Protein AF-A0A535ZHV5-F1 (afdb_monomer_lite)

Radius of gyration: 15.52 Å; chains: 1; bounding box: 34×21×39 Å

Foldseek 3Di:
DADPVLVVLVVLLVVLVCVLPPPPPVPDPDPPDPVNVVVVNVVSVVSNVVSCPDPSNVVVVVVCVVVVVDDPDD

Secondary structure (DSSP, 8-state):
---HHHHHHHHHHHHHHHHHHS-----SS----HHHHHHHHHHHHHHHHHHHT-HHHHHHHHHHHHTT-S----

Sequence (74 aa):
MPSESVLIRLASIAVHAEELLAPDQPTGKVRVGLTKIKNDRRRTMEDLLVLLADPEVRGYLTEMERLGMLQPNG

pLDDT: mean 78.76, std 13.73, range [40.44, 91.75]

Structure (mmCIF, N/CA/C/O backbone):
data_AF-A0A535ZHV5-F1
#
_entr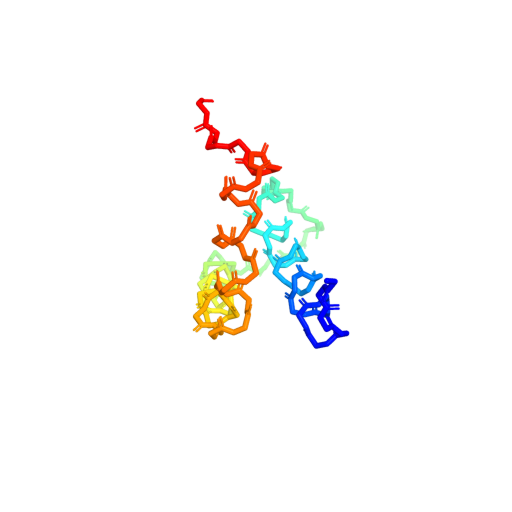y.id   AF-A0A535ZHV5-F1
#
loop_
_atom_site.group_PDB
_atom_site.id
_atom_site.type_symbol
_atom_site.label_atom_id
_atom_site.label_alt_id
_atom_site.label_comp_id
_atom_site.label_asym_id
_atom_site.label_entity_id
_atom_site.label_seq_id
_atom_site.pdbx_PDB_ins_code
_atom_site.Cartn_x
_atom_site.Cartn_y
_atom_site.Cartn_z
_atom_site.occupancy
_atom_site.B_iso_or_equiv
_atom_site.auth_seq_id
_atom_site.auth_comp_id
_atom_site.auth_asym_id
_atom_site.auth_atom_id
_atom_site.pdbx_PDB_model_num
ATOM 1 N N . MET A 1 1 ? 6.083 8.549 -16.218 1.00 73.94 1 MET A N 1
ATOM 2 C CA . MET A 1 1 ? 4.812 8.897 -15.547 1.00 73.94 1 MET A CA 1
ATOM 3 C C . MET A 1 1 ? 4.194 7.598 -15.056 1.00 73.94 1 MET A C 1
ATOM 5 O O . MET A 1 1 ? 4.205 6.659 -15.848 1.00 73.94 1 MET A O 1
ATOM 9 N N . PRO A 1 2 ? 3.766 7.493 -13.784 1.00 84.69 2 PRO A N 1
ATOM 10 C CA . PRO A 1 2 ? 3.127 6.280 -13.272 1.00 84.69 2 PRO A CA 1
ATOM 11 C C . PRO A 1 2 ? 1.820 6.005 -14.020 1.00 84.69 2 PRO A C 1
ATOM 13 O O . PRO A 1 2 ? 1.167 6.934 -14.498 1.00 84.69 2 PRO A O 1
ATOM 16 N N . SER A 1 3 ? 1.445 4.733 -14.122 1.00 90.44 3 SER A N 1
ATOM 17 C CA . SER A 1 3 ? 0.117 4.348 -14.592 1.00 90.44 3 SER A CA 1
ATOM 18 C C . SER A 1 3 ? -0.952 4.730 -13.563 1.00 90.44 3 SER A C 1
ATOM 20 O O . SER A 1 3 ? -0.677 4.886 -12.370 1.00 90.44 3 SER A O 1
ATOM 22 N N . GLU A 1 4 ? -2.200 4.836 -14.016 1.00 91.12 4 GLU A N 1
ATOM 23 C CA . GLU A 1 4 ? -3.353 5.039 -13.134 1.00 91.12 4 GLU A CA 1
ATOM 24 C C . GLU A 1 4 ? -3.481 3.914 -12.090 1.00 91.12 4 GLU A C 1
ATOM 26 O O . GLU A 1 4 ? -3.750 4.184 -10.922 1.00 91.12 4 GLU A O 1
ATOM 31 N N . SER A 1 5 ? -3.189 2.664 -12.472 1.00 88.56 5 SER A N 1
ATOM 32 C CA . SER A 1 5 ? -3.168 1.514 -11.556 1.00 88.56 5 SER A CA 1
ATOM 33 C C . SER A 1 5 ? -2.176 1.700 -10.406 1.00 88.56 5 SER A C 1
ATOM 35 O O . SER A 1 5 ? -2.515 1.430 -9.254 1.00 88.56 5 SER A O 1
ATOM 37 N N . VAL A 1 6 ? -0.969 2.193 -10.697 1.00 88.62 6 VAL A N 1
ATOM 38 C CA . VAL A 1 6 ? 0.059 2.471 -9.686 1.00 88.62 6 VAL A CA 1
ATOM 39 C C . VAL A 1 6 ? -0.392 3.595 -8.757 1.00 88.62 6 VAL A C 1
ATOM 41 O O . VAL A 1 6 ? -0.252 3.468 -7.543 1.00 88.62 6 VAL A O 1
ATOM 44 N N . LEU A 1 7 ? -0.995 4.659 -9.294 1.00 88.12 7 LEU A N 1
ATOM 45 C CA . LEU A 1 7 ? -1.515 5.769 -8.488 1.00 88.12 7 LEU A CA 1
ATOM 46 C C . LEU A 1 7 ? -2.633 5.321 -7.536 1.00 88.12 7 LEU A C 1
ATOM 48 O O . LEU A 1 7 ? -2.613 5.687 -6.363 1.00 88.12 7 LEU A O 1
ATOM 52 N N . ILE A 1 8 ? -3.561 4.484 -8.009 1.00 90.12 8 ILE A N 1
ATOM 53 C CA . ILE A 1 8 ? -4.631 3.915 -7.177 1.00 90.12 8 ILE A CA 1
ATOM 54 C C . ILE A 1 8 ? -4.039 3.052 -6.057 1.00 90.12 8 ILE A C 1
ATOM 56 O O . ILE A 1 8 ? -4.417 3.213 -4.899 1.00 90.12 8 ILE A O 1
ATOM 60 N N . ARG A 1 9 ? -3.073 2.178 -6.366 1.00 88.94 9 ARG A N 1
ATOM 61 C CA . ARG A 1 9 ? -2.424 1.319 -5.360 1.00 88.94 9 ARG A CA 1
ATOM 62 C C . ARG A 1 9 ? -1.660 2.126 -4.313 1.00 88.94 9 ARG A C 1
ATOM 64 O O . ARG A 1 9 ? -1.748 1.809 -3.132 1.00 88.94 9 ARG A O 1
ATOM 71 N N . LEU A 1 10 ? -0.951 3.179 -4.722 1.00 88.00 10 LEU A N 1
ATOM 72 C CA . LEU A 1 10 ? -0.267 4.088 -3.798 1.00 88.00 10 LEU A CA 1
ATOM 73 C C . LEU A 1 10 ? -1.254 4.842 -2.902 1.00 88.00 10 LEU A C 1
ATOM 75 O O . LEU A 1 10 ? -1.001 4.976 -1.707 1.00 88.00 10 LEU A O 1
ATOM 79 N N . ALA A 1 11 ? -2.391 5.284 -3.445 1.00 87.69 11 ALA A N 1
ATOM 80 C CA . ALA A 1 11 ? -3.450 5.898 -2.650 1.00 87.69 11 ALA A CA 1
ATOM 81 C C . ALA A 1 11 ? -4.025 4.910 -1.619 1.00 87.69 11 ALA A C 1
ATOM 83 O O . ALA A 1 11 ? -4.172 5.264 -0.452 1.00 87.69 11 ALA A O 1
ATOM 84 N N . SER A 1 12 ? -4.274 3.655 -2.009 1.00 87.75 12 SER A N 1
ATOM 85 C CA . SER A 1 12 ? -4.702 2.600 -1.078 1.00 87.75 12 SER A CA 1
ATOM 86 C C . SER A 1 12 ? -3.661 2.323 0.013 1.00 87.75 12 SER A C 1
ATOM 88 O O . SER A 1 12 ? -4.022 2.187 1.180 1.00 87.75 12 SER A O 1
ATOM 90 N N . ILE A 1 13 ? -2.370 2.298 -0.336 1.00 87.44 13 ILE A N 1
ATOM 91 C CA . ILE A 1 13 ? -1.272 2.176 0.637 1.00 87.44 13 ILE A CA 1
ATOM 92 C C . ILE A 1 13 ? -1.296 3.343 1.631 1.00 87.44 13 ILE A C 1
ATOM 94 O O . ILE A 1 13 ? -1.178 3.119 2.833 1.00 87.44 13 ILE A O 1
ATOM 98 N N . ALA A 1 14 ? -1.473 4.578 1.157 1.00 86.69 14 ALA A N 1
ATOM 99 C CA . ALA A 1 14 ? -1.505 5.754 2.023 1.00 86.69 14 ALA A CA 1
ATOM 100 C C . ALA A 1 14 ? -2.659 5.691 3.039 1.00 86.69 14 ALA A C 1
ATOM 102 O O . ALA A 1 14 ? -2.434 5.946 4.220 1.00 86.69 14 ALA A O 1
ATOM 103 N N . VAL A 1 15 ? -3.854 5.267 2.607 1.00 86.12 15 VAL A N 1
ATOM 104 C CA . VAL A 1 15 ? -5.027 5.089 3.484 1.00 86.12 15 VAL A CA 1
ATOM 105 C C . VAL A 1 15 ? -4.754 4.055 4.578 1.00 86.12 15 VAL A C 1
ATOM 107 O O . VAL A 1 15 ? -4.951 4.332 5.757 1.00 86.12 15 VAL A O 1
ATOM 110 N N . HIS A 1 16 ? -4.239 2.878 4.218 1.00 83.31 16 HIS A N 1
ATOM 111 C CA . HIS A 1 16 ? -3.943 1.838 5.206 1.00 83.31 16 HIS A CA 1
ATOM 112 C C . HIS A 1 16 ? -2.801 2.219 6.160 1.00 83.31 16 HIS A C 1
ATOM 114 O O . HIS A 1 16 ? -2.813 1.843 7.333 1.00 83.31 16 HIS A O 1
ATO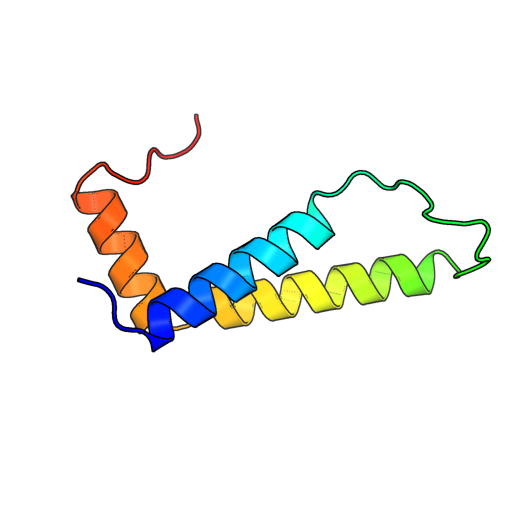M 120 N N . ALA A 1 17 ? -1.806 2.971 5.682 1.00 83.38 17 ALA A N 1
ATOM 121 C CA . ALA A 1 17 ? -0.739 3.493 6.528 1.00 83.38 17 ALA A CA 1
ATOM 122 C C . ALA A 1 17 ? -1.268 4.535 7.525 1.00 83.38 17 ALA A C 1
ATOM 124 O O . ALA A 1 17 ? -0.883 4.502 8.693 1.00 83.38 17 ALA A O 1
ATOM 125 N N . GLU A 1 18 ? -2.174 5.417 7.097 1.00 80.81 18 GLU A N 1
ATOM 126 C CA . GLU A 1 18 ? -2.845 6.380 7.973 1.00 80.81 18 GLU A CA 1
ATOM 127 C C . GLU A 1 18 ? -3.659 5.670 9.062 1.00 80.81 18 GLU A C 1
ATOM 129 O O . GLU A 1 18 ? -3.505 5.991 10.237 1.00 80.81 18 GLU A O 1
ATOM 134 N N . GLU A 1 19 ? -4.437 4.642 8.710 1.00 79.94 19 GLU A N 1
ATOM 135 C CA . GLU A 1 19 ? -5.191 3.822 9.674 1.00 79.94 19 GLU A CA 1
ATOM 136 C C . GLU A 1 19 ? -4.290 3.159 10.731 1.00 79.94 19 GLU A C 1
ATOM 138 O O . GLU A 1 19 ? -4.680 3.020 11.890 1.00 79.94 19 GLU A O 1
ATOM 143 N N . LEU A 1 20 ? -3.078 2.748 10.344 1.00 78.31 20 LEU A N 1
ATOM 144 C CA . LEU A 1 20 ? -2.105 2.103 11.230 1.00 78.31 20 LEU A CA 1
ATOM 145 C C . LEU A 1 20 ? -1.318 3.074 12.114 1.00 78.31 20 LEU A C 1
ATOM 147 O O . LEU A 1 20 ? -0.898 2.689 13.210 1.00 78.31 20 LEU A O 1
ATOM 151 N N . LEU A 1 21 ? -1.048 4.276 11.606 1.00 77.38 21 LEU A N 1
ATOM 152 C CA . LEU A 1 21 ? -0.276 5.321 12.282 1.00 77.38 21 LEU A CA 1
ATOM 153 C C . LEU A 1 21 ? -1.157 6.276 13.085 1.00 77.38 21 LEU A C 1
ATOM 155 O O . LEU A 1 21 ? -0.634 7.001 13.937 1.00 77.38 21 LEU A O 1
ATOM 159 N N . ALA A 1 22 ? -2.467 6.283 12.829 1.00 75.12 22 ALA A N 1
ATOM 160 C CA . ALA A 1 22 ? -3.424 7.015 13.632 1.00 75.12 22 ALA A CA 1
ATOM 161 C C . ALA A 1 22 ? -3.212 6.635 15.107 1.00 75.12 22 ALA A C 1
ATOM 163 O O . ALA A 1 22 ? -3.166 5.444 15.435 1.00 75.12 22 ALA A O 1
ATOM 164 N N . PRO A 1 23 ? -3.038 7.620 16.011 1.00 62.62 23 PRO A N 1
ATOM 165 C CA . PRO A 1 23 ? -2.953 7.324 17.430 1.00 62.62 23 PRO A CA 1
ATOM 166 C C . PRO A 1 23 ? -4.179 6.505 17.828 1.00 62.62 23 PRO A C 1
ATOM 168 O O . PRO A 1 23 ? -5.254 6.732 17.271 1.00 62.62 23 PRO A O 1
ATOM 171 N N . ASP A 1 24 ? -4.017 5.590 18.793 1.00 63.69 24 ASP A N 1
ATOM 172 C CA . ASP A 1 24 ? -5.106 4.837 19.428 1.00 63.69 24 ASP A CA 1
ATOM 173 C C . ASP A 1 24 ? -6.054 5.820 20.152 1.00 63.69 24 ASP A C 1
ATOM 175 O O . ASP A 1 24 ? -6.171 5.839 21.376 1.00 63.69 24 ASP A O 1
ATOM 179 N N . GLN A 1 25 ? -6.711 6.715 19.420 1.00 50.00 25 GLN A N 1
ATOM 180 C CA . GLN A 1 25 ? -7.867 7.430 19.894 1.00 50.00 25 GLN A CA 1
ATOM 181 C C . GLN A 1 25 ? -8.980 6.397 19.882 1.00 50.00 25 GLN A C 1
ATOM 183 O O . GLN A 1 25 ? -9.349 5.912 18.811 1.00 50.00 25 GLN A O 1
ATOM 188 N N . PRO A 1 26 ? -9.538 6.040 21.050 1.00 52.56 26 PRO A N 1
ATOM 189 C CA . PRO A 1 26 ? -10.776 5.298 21.074 1.00 52.56 26 PRO A CA 1
ATOM 190 C C . PRO A 1 26 ? -11.835 6.246 20.510 1.00 52.56 26 PRO A C 1
ATOM 192 O O . PRO A 1 26 ? -12.414 7.064 21.229 1.00 52.56 26 PRO A O 1
ATOM 195 N N . THR A 1 27 ? -12.034 6.197 19.195 1.00 51.22 27 THR A N 1
ATOM 196 C CA . THR A 1 27 ? -13.099 6.899 18.491 1.00 51.22 27 THR A CA 1
ATOM 197 C C . THR A 1 27 ? -14.409 6.265 18.930 1.00 51.22 27 THR A C 1
ATOM 199 O O . THR A 1 27 ? -14.932 5.308 18.368 1.00 51.22 27 THR A O 1
ATOM 202 N N . GLY A 1 28 ? -14.917 6.787 20.040 1.00 45.38 28 GLY A N 1
ATOM 203 C CA . GLY A 1 28 ? -16.146 6.334 20.654 1.00 45.38 28 GLY A CA 1
ATOM 204 C C . GLY A 1 28 ? -15.936 5.218 21.669 1.00 45.38 28 GLY A C 1
ATOM 205 O O . GLY A 1 28 ? -15.119 4.314 21.530 1.00 45.38 28 GLY A O 1
ATOM 206 N N . LYS A 1 29 ? -16.753 5.285 22.717 1.00 47.69 29 LYS A N 1
ATOM 207 C CA . LYS A 1 29 ? -16.963 4.267 23.748 1.00 47.69 29 LYS A CA 1
ATOM 208 C C . LYS A 1 29 ? -17.546 2.975 23.152 1.00 47.69 29 LYS A C 1
ATOM 210 O O . LYS A 1 29 ? -18.621 2.538 23.554 1.00 47.69 29 LYS A O 1
ATOM 215 N N . VAL A 1 30 ? -16.889 2.359 22.179 1.00 55.62 30 VAL A N 1
ATOM 216 C CA . VAL A 1 30 ? -17.275 1.048 21.670 1.00 55.62 30 VAL A CA 1
ATOM 217 C C . VAL A 1 30 ? -16.402 0.036 22.395 1.00 55.62 30 VAL A C 1
ATOM 219 O O . VAL A 1 30 ? -15.182 0.058 22.278 1.00 55.62 30 VAL A O 1
ATOM 222 N N . ARG A 1 31 ? -17.025 -0.855 23.177 1.00 53.84 31 ARG A N 1
ATOM 223 C CA . ARG A 1 31 ? -16.378 -2.032 23.786 1.00 53.84 31 ARG A CA 1
ATOM 224 C C . ARG A 1 31 ? -15.972 -3.040 22.700 1.00 53.84 31 ARG A C 1
ATOM 226 O O . ARG A 1 31 ? -16.399 -4.190 22.717 1.00 53.84 31 ARG A O 1
ATOM 233 N N . VAL A 1 32 ? -15.192 -2.626 21.710 1.00 56.94 32 VAL A N 1
ATOM 234 C CA . VAL A 1 32 ? -14.503 -3.574 20.843 1.00 56.94 32 VAL A CA 1
ATOM 235 C C . VAL A 1 32 ? -13.347 -4.141 21.655 1.00 56.94 32 VAL A C 1
ATOM 237 O O . VAL A 1 32 ? -12.480 -3.410 22.124 1.00 56.94 32 VAL A O 1
ATOM 240 N N . GLY A 1 33 ? -13.389 -5.448 21.923 1.00 62.81 33 GLY A N 1
ATOM 241 C CA . GLY A 1 33 ? -12.342 -6.111 22.696 1.00 62.81 33 GLY A CA 1
ATOM 242 C C . GLY A 1 33 ? -10.976 -5.885 22.049 1.00 62.81 33 GLY A C 1
ATOM 243 O O . GLY A 1 33 ? -10.874 -5.869 20.824 1.00 62.81 33 GLY A O 1
ATOM 244 N N . LEU A 1 34 ? -9.927 -5.752 22.863 1.00 64.31 34 LEU A N 1
ATOM 245 C CA . LEU A 1 34 ? -8.537 -5.550 22.419 1.00 64.31 34 LEU A CA 1
ATOM 246 C C . LEU A 1 34 ? -8.106 -6.537 21.316 1.00 64.31 34 LEU A C 1
ATOM 248 O O . LEU A 1 34 ? -7.305 -6.201 20.450 1.00 64.31 34 LEU A O 1
ATOM 252 N N . THR A 1 35 ? -8.676 -7.744 21.309 1.00 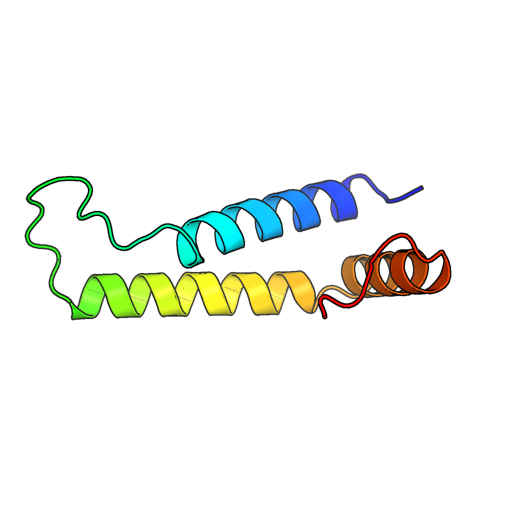70.44 35 THR A N 1
ATOM 253 C CA . THR A 1 35 ? -8.494 -8.759 20.262 1.00 70.44 35 THR A CA 1
ATOM 254 C C . THR A 1 35 ? -8.966 -8.297 18.882 1.00 70.44 35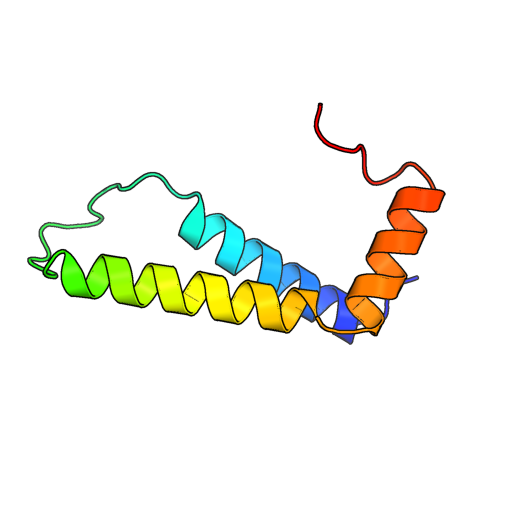 THR A C 1
ATOM 256 O O . THR A 1 35 ? -8.296 -8.576 17.894 1.00 70.44 35 THR A O 1
ATOM 259 N N . LYS A 1 36 ? -10.096 -7.584 18.792 1.00 72.75 36 LYS A N 1
ATOM 260 C CA . LYS A 1 36 ? -10.622 -7.066 17.523 1.00 72.75 36 LYS A CA 1
ATOM 261 C C . LYS A 1 36 ? -9.700 -5.988 16.955 1.00 72.75 36 LYS A C 1
ATOM 263 O O . LYS A 1 36 ? -9.287 -6.116 15.814 1.00 72.75 36 LYS A O 1
ATOM 268 N N . ILE A 1 37 ? -9.279 -5.029 17.783 1.00 72.94 37 ILE A N 1
ATOM 269 C CA . ILE A 1 37 ? -8.339 -3.969 17.377 1.00 72.94 37 ILE A CA 1
ATOM 270 C C . ILE A 1 37 ? -7.018 -4.574 16.881 1.00 72.94 37 ILE A C 1
ATOM 272 O O . ILE A 1 37 ? -6.526 -4.215 15.816 1.00 72.94 37 ILE A O 1
ATOM 276 N N . LYS A 1 38 ? -6.464 -5.558 17.604 1.00 75.56 38 LYS A N 1
ATOM 277 C CA . LYS A 1 38 ? -5.248 -6.268 17.176 1.00 75.56 38 LYS A CA 1
ATOM 278 C C . LYS A 1 38 ? -5.430 -7.021 15.855 1.00 75.56 38 LYS A C 1
ATOM 280 O O . LYS A 1 38 ? -4.516 -7.029 15.035 1.00 75.56 38 LYS A O 1
ATOM 285 N N . ASN A 1 39 ? -6.580 -7.663 15.654 1.00 79.75 39 ASN A N 1
ATOM 286 C CA . ASN A 1 39 ? -6.872 -8.392 14.422 1.00 79.75 39 ASN A CA 1
ATOM 287 C C . ASN A 1 39 ? -7.063 -7.462 13.224 1.00 79.75 39 ASN A C 1
ATOM 289 O O . ASN A 1 39 ? -6.563 -7.784 12.150 1.00 79.75 39 ASN A O 1
ATOM 293 N N . ASP A 1 40 ? -7.741 -6.332 13.410 1.00 80.38 40 ASP A N 1
ATOM 294 C CA . ASP A 1 40 ? -7.937 -5.330 12.362 1.00 80.38 40 ASP A CA 1
ATOM 295 C C . ASP A 1 40 ? -6.581 -4.725 11.975 1.00 80.38 40 ASP A C 1
ATOM 297 O O . ASP A 1 40 ? -6.204 -4.759 10.809 1.00 80.38 40 ASP A O 1
ATOM 301 N N . ARG A 1 41 ? -5.754 -4.360 12.965 1.00 81.62 41 ARG A N 1
ATOM 302 C CA . ARG A 1 41 ? -4.378 -3.892 12.744 1.00 81.62 41 ARG A CA 1
ATOM 303 C C . ARG A 1 41 ? -3.515 -4.899 11.975 1.00 81.62 41 ARG A C 1
ATOM 305 O O . ARG A 1 41 ? -2.748 -4.515 11.095 1.00 81.62 41 ARG A O 1
ATOM 312 N N . ARG A 1 42 ? -3.627 -6.192 12.304 1.00 84.88 42 ARG A N 1
ATOM 313 C CA . ARG A 1 42 ? -2.924 -7.265 11.582 1.00 84.88 42 ARG A CA 1
ATOM 314 C C . ARG A 1 42 ? -3.378 -7.342 10.123 1.00 84.88 42 ARG A C 1
ATOM 316 O O . ARG A 1 42 ? -2.526 -7.460 9.253 1.00 84.88 42 ARG A O 1
ATOM 323 N N . ARG A 1 43 ? -4.686 -7.263 9.863 1.00 85.50 43 ARG A N 1
ATOM 324 C CA . ARG A 1 43 ? -5.240 -7.303 8.501 1.00 85.50 43 ARG A CA 1
ATOM 325 C C . ARG A 1 43 ? -4.777 -6.109 7.670 1.00 85.50 43 ARG A C 1
ATOM 327 O O . ARG A 1 43 ? -4.235 -6.322 6.598 1.00 85.50 43 ARG A O 1
ATOM 334 N N . THR A 1 44 ? -4.854 -4.893 8.210 1.00 85.56 44 THR A N 1
ATOM 335 C CA . THR A 1 44 ? -4.368 -3.685 7.522 1.00 85.56 44 THR A CA 1
ATOM 336 C C . THR A 1 44 ? -2.874 -3.775 7.185 1.00 85.56 44 THR A C 1
ATOM 338 O O . THR A 1 44 ? -2.450 -3.366 6.107 1.00 85.56 44 THR A O 1
ATOM 341 N N . MET A 1 45 ? -2.056 -4.358 8.073 1.00 86.75 45 MET A N 1
ATOM 342 C CA . MET A 1 45 ? -0.635 -4.601 7.792 1.00 86.75 45 MET A CA 1
ATOM 343 C C . MET A 1 45 ? -0.429 -5.638 6.676 1.00 86.75 45 MET A C 1
ATOM 345 O O . MET A 1 45 ? 0.437 -5.459 5.824 1.00 86.75 45 MET A O 1
ATOM 349 N N . GLU A 1 46 ? -1.208 -6.720 6.664 1.00 87.62 46 GLU A N 1
ATOM 350 C CA . GLU A 1 46 ? -1.164 -7.722 5.592 1.00 87.62 46 GLU A CA 1
ATOM 351 C C . GLU A 1 46 ? -1.547 -7.106 4.240 1.00 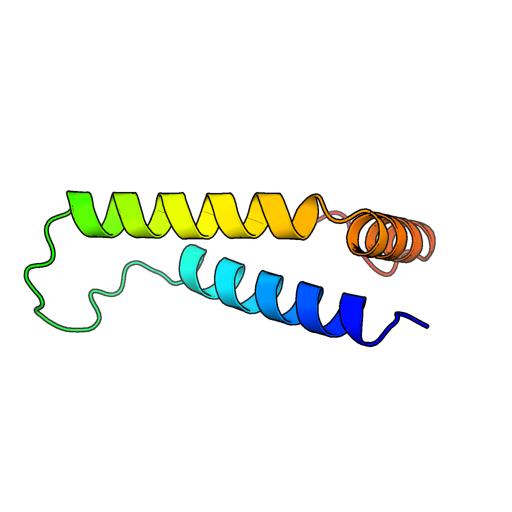87.62 46 GLU A C 1
ATOM 353 O O . GLU A 1 46 ? -0.829 -7.303 3.259 1.00 87.62 46 GLU A O 1
ATOM 358 N N . ASP A 1 47 ? -2.603 -6.293 4.206 1.00 84.44 47 ASP A N 1
ATOM 359 C CA . ASP A 1 47 ? -3.068 -5.604 2.999 1.00 84.44 47 ASP A CA 1
ATOM 360 C C . ASP A 1 47 ? -2.007 -4.628 2.463 1.00 84.44 47 ASP A C 1
ATOM 362 O O . ASP A 1 47 ? -1.706 -4.626 1.265 1.00 84.44 47 ASP A O 1
ATOM 366 N N . LEU A 1 48 ? -1.347 -3.870 3.347 1.00 85.69 48 LEU A N 1
ATOM 367 C CA . LEU A 1 48 ? -0.199 -3.033 2.982 1.00 85.69 48 LEU A CA 1
ATOM 368 C C . LEU A 1 48 ? 0.937 -3.834 2.350 1.00 85.69 48 LEU A C 1
ATOM 370 O O . LEU A 1 48 ? 1.477 -3.430 1.320 1.00 85.69 48 LEU A O 1
ATOM 374 N N . LEU A 1 49 ? 1.318 -4.958 2.960 1.00 86.88 49 LEU A N 1
ATOM 375 C CA . LEU A 1 49 ? 2.416 -5.787 2.464 1.00 86.88 49 LEU A CA 1
ATOM 376 C C . LEU A 1 49 ? 2.098 -6.381 1.090 1.00 86.88 49 LEU A C 1
ATOM 378 O O . LEU A 1 49 ? 2.987 -6.446 0.241 1.00 86.88 49 LEU A O 1
ATOM 382 N N . VAL A 1 50 ? 0.843 -6.768 0.849 1.00 86.56 50 VAL A N 1
ATOM 383 C CA . VAL A 1 50 ? 0.381 -7.245 -0.461 1.00 86.56 50 VAL A CA 1
ATOM 384 C C . VAL A 1 50 ? 0.453 -6.131 -1.504 1.00 86.56 50 VAL A C 1
ATOM 386 O O . VAL A 1 50 ? 0.982 -6.353 -2.592 1.00 86.56 50 VAL A O 1
ATOM 389 N N . LEU A 1 51 ? -0.019 -4.924 -1.183 1.00 82.00 51 LEU A N 1
ATOM 390 C CA . LEU A 1 51 ? 0.026 -3.789 -2.109 1.00 82.00 51 LEU A CA 1
ATOM 391 C C . LEU A 1 51 ? 1.467 -3.356 -2.425 1.00 82.00 51 LEU A C 1
ATOM 393 O O . LEU A 1 51 ? 1.782 -3.074 -3.578 1.00 82.00 51 LEU A O 1
ATOM 397 N N . LEU A 1 52 ? 2.360 -3.372 -1.432 1.00 88.00 52 LEU A N 1
ATOM 398 C CA . LEU A 1 52 ? 3.795 -3.103 -1.604 1.00 88.00 52 LEU A CA 1
ATOM 399 C C . LEU A 1 52 ? 4.546 -4.236 -2.322 1.00 88.00 52 LEU A C 1
ATOM 401 O O . LEU A 1 52 ? 5.670 -4.042 -2.791 1.00 88.00 52 LEU A O 1
ATOM 405 N N . ALA A 1 53 ? 3.978 -5.440 -2.393 1.00 89.62 53 ALA A N 1
ATOM 406 C CA . ALA A 1 53 ? 4.537 -6.544 -3.167 1.00 89.62 53 ALA A CA 1
ATOM 407 C C . ALA A 1 53 ? 4.235 -6.434 -4.671 1.00 89.62 53 ALA A C 1
ATOM 409 O O . ALA A 1 53 ? 4.830 -7.179 -5.450 1.00 89.62 53 ALA A O 1
ATOM 410 N N . ASP A 1 54 ? 3.367 -5.507 -5.088 1.00 91.75 54 ASP A N 1
ATOM 411 C CA . ASP A 1 54 ? 3.045 -5.292 -6.495 1.00 91.75 54 ASP A CA 1
ATOM 412 C C . ASP A 1 54 ? 4.292 -4.848 -7.300 1.00 91.75 54 ASP A C 1
ATOM 414 O O . ASP A 1 54 ? 4.941 -3.859 -6.937 1.00 91.75 54 ASP A O 1
ATOM 418 N N . PRO A 1 55 ? 4.662 -5.559 -8.385 1.00 90.56 55 PRO A N 1
ATOM 419 C CA . PRO A 1 55 ? 5.869 -5.255 -9.152 1.00 90.56 55 PRO A CA 1
ATOM 420 C C . PRO A 1 55 ? 5.881 -3.866 -9.800 1.00 90.56 55 PRO A C 1
ATOM 422 O O . PRO A 1 55 ? 6.950 -3.264 -9.902 1.00 90.56 55 PRO A O 1
ATOM 425 N N . GLU A 1 56 ? 4.727 -3.344 -10.229 1.00 91.12 56 GLU A N 1
ATOM 426 C CA . GLU A 1 56 ? 4.641 -2.016 -10.847 1.00 91.12 56 GLU A CA 1
ATOM 427 C C . GLU A 1 56 ? 4.851 -0.926 -9.796 1.00 91.12 56 GLU A C 1
ATOM 429 O O . GLU A 1 56 ? 5.599 0.028 -10.023 1.00 91.12 56 GLU A O 1
ATOM 434 N N . VAL A 1 57 ? 4.250 -1.105 -8.615 1.00 89.50 57 VAL A N 1
ATOM 435 C CA . VAL A 1 57 ? 4.455 -0.214 -7.466 1.00 89.50 57 VAL A CA 1
ATOM 436 C C . VAL A 1 57 ? 5.922 -0.228 -7.039 1.00 89.50 57 VAL A C 1
ATOM 438 O O . VAL A 1 57 ? 6.519 0.835 -6.875 1.00 89.50 57 VAL A O 1
ATOM 441 N N . ARG A 1 58 ? 6.542 -1.411 -6.923 1.00 89.31 58 ARG A N 1
ATOM 442 C CA . ARG A 1 58 ? 7.971 -1.530 -6.586 1.00 89.31 58 ARG A CA 1
ATOM 443 C C . ARG A 1 58 ? 8.863 -0.847 -7.608 1.00 89.31 58 ARG A C 1
ATOM 445 O O . ARG A 1 58 ? 9.729 -0.071 -7.220 1.00 89.31 58 ARG A O 1
ATOM 452 N N . GLY A 1 59 ? 8.636 -1.103 -8.895 1.00 91.00 59 GLY A N 1
ATOM 453 C CA . GLY A 1 59 ? 9.407 -0.477 -9.967 1.00 91.00 59 GLY A CA 1
ATOM 454 C C . GLY A 1 59 ? 9.305 1.047 -9.931 1.00 91.00 59 GLY A C 1
ATOM 455 O O . GLY A 1 59 ? 10.314 1.737 -10.073 1.00 91.00 59 GLY A O 1
ATOM 456 N N . TYR A 1 60 ? 8.108 1.576 -9.669 1.00 89.31 60 TYR A N 1
ATOM 457 C CA . TYR A 1 60 ? 7.900 3.013 -9.540 1.00 89.31 60 TYR A CA 1
ATOM 458 C C . TYR A 1 60 ? 8.616 3.611 -8.320 1.00 89.31 60 TYR A C 1
ATOM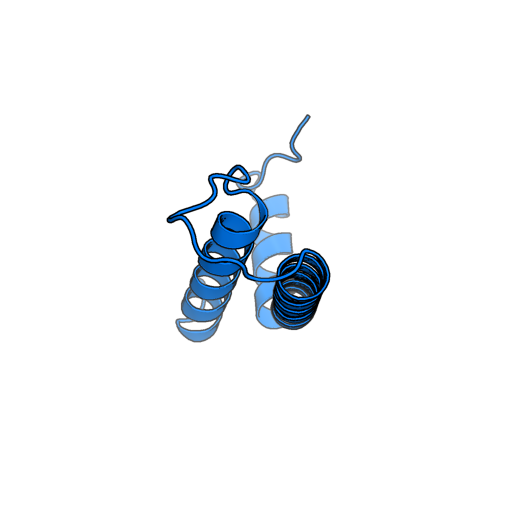 460 O O . TYR A 1 60 ? 9.286 4.633 -8.457 1.00 89.31 60 TYR A O 1
ATOM 468 N N . LEU A 1 61 ? 8.545 2.965 -7.152 1.00 88.81 61 LEU A N 1
ATOM 469 C CA . LEU A 1 61 ? 9.248 3.421 -5.947 1.00 88.81 61 LEU A CA 1
ATOM 470 C C . LEU A 1 61 ? 10.773 3.401 -6.129 1.00 88.81 61 LEU A C 1
ATOM 472 O O . LEU A 1 61 ? 11.437 4.374 -5.783 1.00 88.81 61 LEU A O 1
ATOM 476 N N . THR A 1 62 ? 11.329 2.347 -6.735 1.00 90.62 62 THR A N 1
ATOM 477 C CA . THR A 1 62 ? 12.765 2.275 -7.055 1.00 90.62 62 THR A CA 1
ATOM 478 C C . THR A 1 62 ? 13.195 3.396 -8.001 1.00 90.62 62 THR A C 1
ATOM 480 O O . THR A 1 62 ? 14.258 3.988 -7.821 1.00 90.62 62 THR A O 1
ATOM 483 N N . GLU A 1 63 ? 12.373 3.735 -8.997 1.00 90.56 63 GLU A N 1
ATOM 484 C CA . GLU A 1 63 ? 12.664 4.855 -9.894 1.00 90.56 63 GLU A CA 1
ATOM 485 C C . GLU A 1 63 ? 12.613 6.202 -9.159 1.00 90.56 63 GLU A C 1
ATOM 487 O O . GLU A 1 63 ? 13.483 7.047 -9.363 1.00 90.56 63 GLU A O 1
ATOM 492 N N . MET A 1 64 ? 11.647 6.404 -8.259 1.00 88.44 64 MET A N 1
ATOM 493 C CA . MET A 1 64 ? 11.588 7.613 -7.431 1.00 88.44 64 MET A CA 1
ATOM 494 C C . MET A 1 64 ? 12.802 7.749 -6.502 1.00 88.44 64 MET A C 1
ATOM 496 O O . MET A 1 64 ? 13.314 8.855 -6.329 1.00 88.44 64 MET A O 1
ATOM 500 N N . GLU A 1 65 ? 13.282 6.646 -5.927 1.00 89.69 65 GLU A N 1
ATOM 501 C CA . GLU A 1 65 ? 14.506 6.611 -5.120 1.00 89.69 65 GLU A CA 1
ATOM 502 C C . GLU A 1 65 ? 15.736 6.965 -5.968 1.00 89.69 65 GLU A C 1
ATOM 504 O O . GLU A 1 65 ? 16.519 7.839 -5.595 1.00 89.69 65 GLU A O 1
ATOM 509 N N . ARG A 1 66 ? 15.858 6.382 -7.168 1.00 89.25 66 ARG A N 1
ATOM 510 C CA . ARG A 1 66 ? 16.932 6.694 -8.128 1.00 89.25 66 ARG A CA 1
ATOM 511 C C . ARG A 1 66 ? 16.952 8.172 -8.525 1.00 89.25 66 ARG A C 1
ATOM 513 O O . ARG A 1 66 ? 18.020 8.737 -8.749 1.00 89.25 66 ARG A O 1
ATOM 520 N N . LEU A 1 67 ? 15.777 8.791 -8.626 1.00 90.94 67 LEU A N 1
ATOM 521 C CA . LEU A 1 67 ? 15.609 10.211 -8.938 1.00 90.94 67 LEU A CA 1
ATOM 522 C C . LEU A 1 67 ? 15.788 11.131 -7.715 1.00 90.94 67 LEU A C 1
ATOM 524 O O . LEU A 1 67 ? 15.674 12.347 -7.860 1.00 90.94 67 LEU A O 1
ATOM 528 N N . GLY A 1 68 ? 16.055 10.581 -6.524 1.00 87.31 68 GLY A N 1
ATOM 529 C CA . GLY A 1 68 ? 16.215 11.345 -5.283 1.00 87.31 68 GLY A CA 1
ATOM 530 C C . GLY A 1 68 ? 14.917 11.974 -4.767 1.00 87.31 68 GLY A C 1
ATOM 531 O O . GLY A 1 68 ? 14.959 12.906 -3.967 1.00 87.31 68 GLY A O 1
ATOM 532 N N . MET A 1 69 ? 13.763 11.498 -5.242 1.00 85.25 69 MET A N 1
ATOM 533 C CA . MET A 1 69 ? 12.438 12.000 -4.857 1.00 85.25 69 MET A CA 1
ATOM 534 C C . MET A 1 69 ? 11.897 11.324 -3.595 1.00 85.25 69 MET A C 1
ATOM 536 O O . MET A 1 69 ? 11.041 11.888 -2.918 1.00 85.25 69 MET A O 1
ATOM 540 N N . LEU A 1 70 ? 12.398 10.130 -3.273 1.00 80.81 70 LEU A N 1
ATOM 541 C CA . LEU A 1 70 ? 12.214 9.493 -1.975 1.00 80.81 70 LEU A CA 1
ATOM 542 C C . LEU A 1 70 ? 13.500 9.698 -1.180 1.00 80.81 70 LEU A C 1
ATOM 544 O O . LEU A 1 70 ? 14.540 9.147 -1.533 1.00 80.81 70 LEU A O 1
ATOM 548 N N . GLN A 1 71 ? 13.445 10.511 -0.126 1.00 65.81 71 GLN A N 1
ATOM 549 C CA . GLN A 1 71 ? 14.528 10.510 0.849 1.00 65.81 71 GLN A CA 1
ATOM 550 C C . GLN A 1 71 ? 14.369 9.251 1.706 1.00 65.81 71 GLN A C 1
ATOM 552 O O . GLN A 1 71 ? 13.265 9.014 2.207 1.00 65.81 71 GLN A O 1
ATOM 557 N N . PRO A 1 72 ? 15.420 8.431 1.891 1.00 56.25 72 PRO A N 1
ATOM 558 C CA . PRO A 1 72 ? 15.397 7.463 2.972 1.00 56.25 72 PRO A CA 1
ATOM 559 C C . PRO A 1 72 ? 15.235 8.285 4.249 1.00 56.25 72 PRO A C 1
ATOM 561 O O . PRO A 1 72 ? 16.071 9.141 4.533 1.00 56.25 72 PRO A O 1
ATOM 564 N N . ASN A 1 73 ? 14.120 8.105 4.957 1.00 51.53 73 ASN A N 1
ATOM 565 C CA . ASN A 1 73 ? 13.924 8.760 6.246 1.00 51.53 73 ASN A CA 1
ATOM 566 C C . ASN A 1 73 ? 15.150 8.446 7.120 1.00 51.53 73 ASN A C 1
ATOM 568 O O . ASN A 1 73 ? 15.392 7.278 7.437 1.00 51.53 73 ASN A O 1
ATOM 572 N N . GLY A 1 74 ? 15.935 9.480 7.430 1.00 40.44 74 GLY A N 1
ATOM 573 C CA . GLY A 1 74 ? 16.887 9.491 8.537 1.00 40.44 74 GLY A CA 1
ATOM 574 C C . GLY A 1 74 ? 16.164 9.770 9.841 1.00 40.44 74 GLY A C 1
ATOM 575 O O . GLY A 1 74 ? 15.184 10.549 9.805 1.00 40.44 74 GLY A O 1
#